Protein AF-A0A4Q6C4C5-F1 (afdb_monomer)

Radius of gyration: 25.01 Å; Cα contacts (8 Å, |Δi|>4): 94; chains: 1; bounding box: 52×40×70 Å

Foldseek 3Di:
DDDPPDDDPVNVVVVVVVVVVVCVVVVVVVVVVVVVVLVVVQCVLCVQLVVLQVVCCVVPVDQDDFCVSSVRDPPDPFAVGWGWDSPPPIDTDGHGPDDD

pLDDT: mean 88.28, std 8.79, range [55.31, 97.81]

Secondary structure (DSSP, 8-state):
-----PPPHHHHHHHHHHHHHHHHHHHHHHHHHHHHHHHHHHHHHHHHHHHHHHHHHHHH------TGGGT--SS-SSEEEEEEE-STT-EEEEEESS--

Solvent-accessible surface area (backbone atoms only — not comparab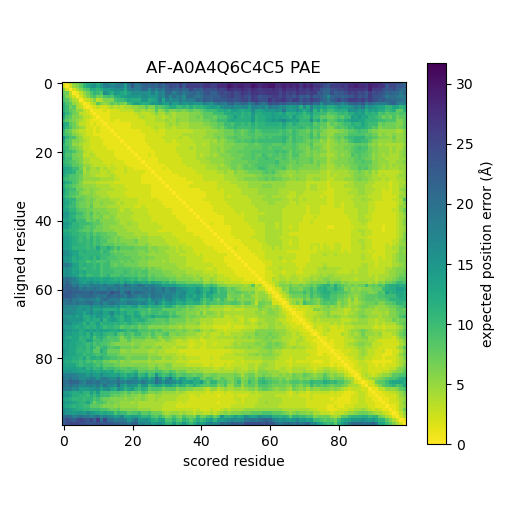le to full-atom values): 5884 Å² total; per-residue (Å²): 134,85,82,80,84,70,86,52,71,65,60,53,53,52,52,52,54,53,51,53,58,51,46,71,58,48,49,60,56,49,48,53,51,50,28,54,50,48,54,54,50,26,49,58,67,50,52,61,32,55,61,41,46,55,51,43,33,73,74,69,71,50,62,77,72,54,55,65,77,35,72,45,69,69,59,46,100,37,18,60,40,59,47,68,44,54,56,100,83,47,48,80,44,61,44,66,56,72,85,108

Sequence (100 aa):
MRRQYGFTLIELMIVVAIIAILAAIALPAYQDYVARSQVTAGLADIAPGKSLFEAKLIAEGVVTFDVDALGLQSPTPRCAQITMDSSATGFIACELQGNP

Nearest PDB structures (foldseek):
  5vxx-assembly1_A  TM=6.005E-01  e=6.515E-03  Neisseria gonorrhoeae
  6xxe-assembly1_A  TM=3.751E-01  e=9.063E-01  Thermus thermophilus HB27

Mean predicted aligned error: 7.11 Å

Structure (mmCIF, N/CA/C/O backbone):
data_AF-A0A4Q6C4C5-F1
#
_entry.id   AF-A0A4Q6C4C5-F1
#
loop_
_atom_site.group_PDB
_atom_site.id
_atom_site.type_symbol
_atom_site.label_atom_id
_atom_site.label_alt_id
_atom_site.label_comp_id
_atom_site.label_asym_id
_atom_site.label_entity_id
_atom_site.label_seq_id
_atom_site.pdbx_PDB_ins_code
_atom_site.Cartn_x
_atom_site.Cartn_y
_atom_site.Cartn_z
_atom_site.occupancy
_atom_site.B_iso_or_equiv
_atom_site.auth_seq_id
_atom_site.auth_comp_id
_atom_site.auth_asym_id
_atom_site.auth_atom_id
_atom_site.pdbx_PDB_model_num
ATOM 1 N N . MET A 1 1 ? -29.446 -29.082 45.163 1.00 55.31 1 MET A N 1
ATOM 2 C CA . MET A 1 1 ? -29.492 -28.271 43.926 1.00 55.31 1 MET A CA 1
ATOM 3 C C . MET A 1 1 ? -28.264 -27.373 43.903 1.00 55.31 1 MET A C 1
ATOM 5 O O . MET A 1 1 ? -28.086 -26.603 44.838 1.00 55.31 1 MET A O 1
ATOM 9 N N . ARG A 1 2 ? -27.372 -27.517 42.916 1.00 60.06 2 ARG A N 1
ATOM 10 C CA . ARG A 1 2 ? -26.235 -26.597 42.739 1.00 60.06 2 ARG A CA 1
ATOM 11 C C . ARG A 1 2 ? -26.784 -25.297 42.146 1.00 60.06 2 ARG A C 1
ATOM 13 O O . ARG A 1 2 ? -27.431 -25.354 41.106 1.00 60.06 2 ARG A O 1
ATOM 20 N N . ARG A 1 3 ? -26.589 -24.156 42.815 1.00 68.44 3 ARG A N 1
ATOM 21 C CA . ARG A 1 3 ? -26.938 -22.843 42.249 1.00 68.44 3 ARG A CA 1
ATOM 22 C C . ARG A 1 3 ? -26.059 -22.617 41.017 1.00 68.44 3 ARG A C 1
ATOM 24 O O . ARG A 1 3 ? -24.839 -22.586 41.144 1.00 68.44 3 ARG A O 1
ATOM 31 N N . GLN A 1 4 ? -26.669 -22.507 39.839 1.00 73.81 4 GLN A N 1
ATOM 32 C CA . GLN A 1 4 ? -25.990 -21.963 38.667 1.00 73.81 4 GLN A CA 1
ATOM 33 C C . GLN A 1 4 ? -25.765 -20.472 38.921 1.00 73.81 4 GLN A C 1
ATOM 35 O O . GLN A 1 4 ? -26.721 -19.706 39.026 1.00 73.81 4 GLN A O 1
ATOM 40 N N . TYR A 1 5 ? -24.503 -20.077 39.063 1.00 72.94 5 TYR A N 1
ATOM 41 C CA . TYR A 1 5 ? -24.100 -18.678 39.023 1.00 72.94 5 TYR A CA 1
ATOM 42 C C . TYR A 1 5 ? -24.090 -18.264 37.549 1.00 72.94 5 TYR A C 1
ATOM 44 O O . TYR A 1 5 ? -23.194 -18.646 36.800 1.00 72.94 5 TYR A O 1
ATOM 52 N N . GLY A 1 6 ? -25.156 -17.597 37.108 1.00 78.50 6 GLY A N 1
ATOM 53 C CA . GLY A 1 6 ? -25.210 -16.981 35.784 1.00 78.50 6 GLY A CA 1
ATOM 54 C C . GLY A 1 6 ? -24.363 -15.709 35.733 1.00 78.50 6 GLY A C 1
ATOM 55 O O . GLY A 1 6 ? -24.124 -15.085 36.766 1.00 78.50 6 GLY A O 1
ATOM 56 N N . PHE A 1 7 ? -23.933 -15.330 34.530 1.00 82.44 7 PHE A N 1
ATOM 57 C CA . PHE A 1 7 ? -23.231 -14.072 34.270 1.00 82.44 7 PHE A CA 1
ATOM 58 C C . PHE A 1 7 ? -24.157 -12.883 34.566 1.00 82.44 7 PHE A C 1
ATOM 60 O O . PHE A 1 7 ? -25.333 -12.903 34.190 1.00 82.44 7 PHE A O 1
ATOM 67 N N . THR A 1 8 ? -23.655 -11.850 35.239 1.00 91.62 8 THR A N 1
ATOM 68 C CA . THR A 1 8 ? -24.447 -10.653 35.546 1.00 91.62 8 THR A CA 1
ATOM 69 C C . THR A 1 8 ? -24.436 -9.672 34.372 1.00 91.62 8 THR A C 1
ATOM 71 O O . THR A 1 8 ? -23.463 -9.564 33.625 1.00 91.62 8 THR A O 1
ATOM 74 N N . LEU A 1 9 ? -25.515 -8.896 34.219 1.00 91.88 9 LEU A N 1
ATOM 75 C CA . LEU A 1 9 ? -25.551 -7.807 33.232 1.00 91.88 9 LEU A CA 1
ATOM 76 C C . LEU A 1 9 ? -24.460 -6.763 33.499 1.00 91.88 9 LEU A C 1
ATOM 78 O O . LEU A 1 9 ? -23.904 -6.206 32.560 1.00 91.88 9 LEU A O 1
ATOM 82 N N . ILE A 1 10 ? -24.124 -6.537 34.771 1.00 93.50 10 ILE A N 1
ATOM 83 C CA . ILE A 1 10 ? -23.082 -5.588 35.169 1.00 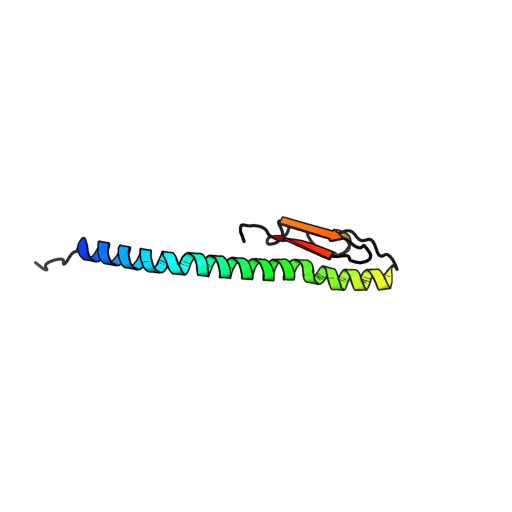93.50 10 ILE A CA 1
ATOM 84 C C . ILE A 1 10 ? -21.709 -6.060 34.680 1.00 93.50 10 ILE A C 1
ATOM 86 O O . ILE A 1 10 ? -20.973 -5.265 34.102 1.00 93.50 10 ILE A O 1
ATOM 90 N N . GLU A 1 11 ? -21.378 -7.345 34.840 1.00 93.25 11 GLU A N 1
ATOM 91 C CA . GLU A 1 11 ? -20.125 -7.903 34.312 1.00 93.25 11 GLU A CA 1
ATOM 92 C C . GLU A 1 11 ? -20.037 -7.729 32.795 1.00 93.25 11 GLU A C 1
ATOM 94 O O . GLU A 1 11 ? -19.005 -7.298 32.283 1.00 93.25 11 GLU A O 1
ATOM 99 N N . LEU A 1 12 ? -21.129 -7.987 32.071 1.00 92.56 12 LEU A N 1
ATOM 100 C CA . LEU A 1 12 ? -21.151 -7.826 30.617 1.00 92.56 12 LEU A CA 1
ATOM 101 C C . LEU A 1 12 ? -20.942 -6.361 30.210 1.00 92.56 12 LEU A C 1
ATOM 103 O O . LEU A 1 12 ? -20.139 -6.078 29.322 1.00 92.56 12 LEU A O 1
ATOM 107 N N . MET A 1 13 ? -21.609 -5.420 30.882 1.00 95.44 13 MET A N 1
ATOM 108 C CA . MET A 1 13 ? -21.466 -3.990 30.588 1.00 95.44 13 MET A CA 1
ATOM 109 C C . MET A 1 13 ? -20.038 -3.486 30.824 1.00 95.44 13 MET A C 1
ATOM 111 O O . MET A 1 13 ? -19.531 -2.707 30.017 1.00 95.44 13 MET A O 1
ATOM 115 N N . ILE A 1 14 ? -19.365 -3.959 31.877 1.00 96.06 14 ILE A N 1
ATOM 116 C CA . ILE A 1 14 ? -17.965 -3.603 32.145 1.00 96.06 14 ILE A CA 1
ATOM 117 C C . ILE A 1 14 ? -17.050 -4.152 31.044 1.00 96.06 14 ILE A C 1
ATOM 119 O O . ILE A 1 14 ? -16.190 -3.427 30.547 1.00 96.06 14 ILE A O 1
ATOM 123 N N . VAL A 1 15 ? -17.255 -5.400 30.609 1.00 96.62 15 VAL A N 1
ATOM 124 C CA . VAL A 1 15 ? -16.459 -6.003 29.527 1.00 96.62 15 VAL A CA 1
ATOM 125 C C . VAL A 1 15 ? -16.608 -5.213 28.224 1.00 96.62 15 VAL A C 1
ATOM 127 O O . VAL A 1 15 ? -15.606 -4.894 27.585 1.00 96.62 15 VAL A O 1
ATOM 130 N N . VAL A 1 16 ? -17.834 -4.833 27.852 1.00 96.75 16 VAL A N 1
ATOM 131 C CA . VAL A 1 16 ? -18.083 -4.027 26.644 1.00 96.75 16 VAL A CA 1
ATOM 132 C C . VAL A 1 16 ? -17.423 -2.651 26.748 1.00 96.75 16 VAL A C 1
ATOM 134 O O . VAL A 1 16 ? -16.813 -2.200 25.779 1.00 96.75 16 VAL A O 1
ATOM 137 N N . ALA A 1 17 ? -17.482 -2.005 27.918 1.00 97.06 17 ALA A N 1
ATOM 138 C CA . ALA A 1 17 ? -16.830 -0.716 28.138 1.00 97.06 17 ALA A CA 1
ATOM 139 C C . ALA A 1 17 ? -15.304 -0.800 27.955 1.00 97.06 17 ALA A C 1
ATOM 141 O O . ALA A 1 17 ? -14.714 0.055 27.297 1.00 97.06 17 ALA A O 1
ATOM 142 N N . ILE A 1 18 ? -14.667 -1.856 28.473 1.00 97.62 18 ILE A N 1
ATOM 143 C CA . ILE A 1 18 ? -13.224 -2.079 28.302 1.00 97.62 18 ILE A CA 1
ATOM 144 C C . ILE A 1 18 ? -12.884 -2.324 26.824 1.00 97.62 18 ILE A C 1
ATOM 146 O O . ILE A 1 18 ? -11.958 -1.702 26.304 1.00 97.62 18 ILE A O 1
ATOM 150 N N . ILE A 1 19 ? -13.645 -3.176 26.124 1.00 97.62 19 ILE A N 1
ATOM 151 C CA . ILE A 1 19 ? -13.430 -3.452 24.692 1.00 97.62 19 ILE A CA 1
ATOM 152 C C . ILE A 1 19 ? -13.569 -2.171 23.862 1.00 97.62 19 ILE A C 1
ATOM 154 O O . ILE A 1 19 ? -12.756 -1.948 22.970 1.00 97.62 19 ILE A O 1
ATOM 158 N N . ALA A 1 20 ? -14.542 -1.307 24.167 1.00 97.81 20 ALA A N 1
ATOM 159 C CA . ALA A 1 20 ? -14.739 -0.049 23.450 1.00 97.81 20 ALA A CA 1
ATOM 160 C C . ALA A 1 20 ? -13.527 0.893 23.574 1.00 97.81 20 ALA A C 1
ATOM 162 O O . ALA A 1 20 ? -13.082 1.455 22.574 1.00 97.81 20 ALA A O 1
ATOM 163 N N . ILE A 1 21 ? -12.953 1.020 24.777 1.00 97.38 21 ILE A N 1
ATOM 164 C CA . ILE A 1 21 ? -11.750 1.836 25.012 1.00 97.38 21 ILE A CA 1
ATOM 165 C C . ILE A 1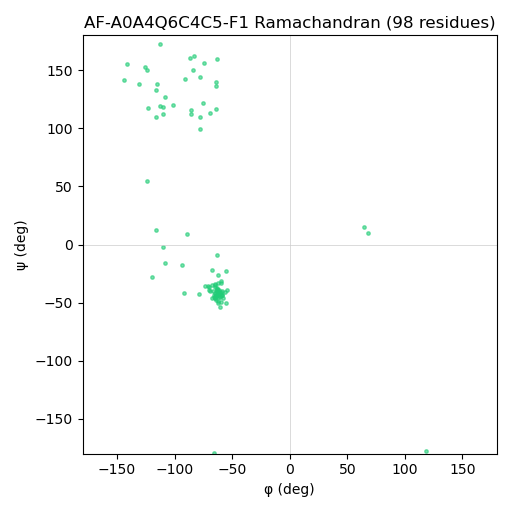 21 ? -10.547 1.251 24.261 1.00 97.38 21 ILE A C 1
ATOM 167 O O . ILE A 1 21 ? -9.825 1.984 23.586 1.00 97.38 21 ILE A O 1
ATOM 171 N N . LEU A 1 22 ? -10.343 -0.069 24.343 1.00 97.62 22 LEU A N 1
ATOM 172 C CA . LEU A 1 22 ? -9.240 -0.734 23.646 1.00 97.62 22 LEU A CA 1
ATOM 173 C C . LEU A 1 22 ? -9.380 -0.617 22.125 1.00 97.62 22 LEU A C 1
ATOM 175 O O . LEU A 1 22 ? -8.401 -0.310 21.452 1.00 97.62 22 LEU A O 1
ATOM 179 N N . ALA A 1 23 ? -10.585 -0.809 21.583 1.00 97.31 23 ALA A N 1
ATOM 180 C CA . ALA A 1 23 ? -10.853 -0.712 20.151 1.00 97.31 23 ALA A CA 1
ATOM 181 C C . ALA A 1 23 ? -10.601 0.702 19.613 1.00 97.31 23 ALA A C 1
ATOM 183 O O . ALA A 1 23 ? -10.020 0.838 18.540 1.00 97.31 23 ALA A O 1
ATOM 184 N N . ALA A 1 24 ? -10.961 1.746 20.369 1.00 96.69 24 ALA A N 1
ATOM 185 C CA . ALA A 1 24 ? -10.72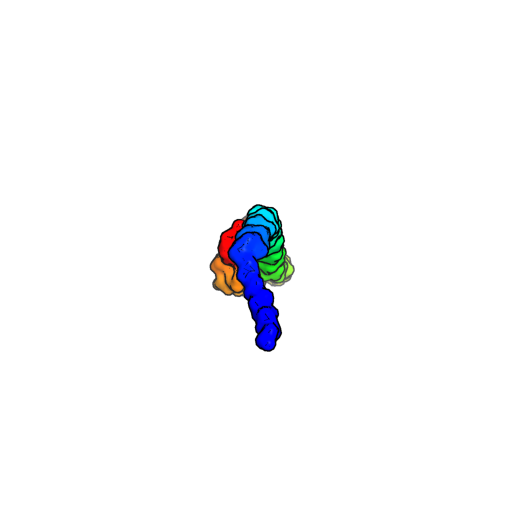3 3.134 19.971 1.00 96.69 24 ALA A CA 1
ATOM 186 C C . ALA A 1 24 ? -9.232 3.454 19.750 1.00 96.69 24 ALA A C 1
ATOM 188 O O . ALA A 1 24 ? -8.905 4.272 18.896 1.00 96.69 24 ALA A O 1
ATOM 189 N N . ILE A 1 25 ? -8.330 2.794 20.486 1.00 96.25 25 ILE A N 1
ATOM 190 C CA . ILE A 1 25 ? -6.873 2.969 20.355 1.00 96.25 25 ILE A CA 1
ATOM 191 C C . ILE A 1 25 ? -6.284 1.963 19.355 1.00 96.25 25 ILE A C 1
ATOM 193 O O . ILE A 1 25 ? -5.423 2.308 18.548 1.00 96.25 25 ILE A O 1
ATOM 197 N N . ALA A 1 26 ? -6.739 0.710 19.395 1.00 96.44 26 ALA A N 1
ATOM 198 C CA . ALA A 1 26 ? -6.172 -0.374 18.602 1.00 96.44 26 ALA A CA 1
ATOM 199 C C . ALA A 1 26 ? -6.544 -0.293 17.116 1.00 96.44 26 ALA A C 1
ATOM 201 O O . ALA A 1 26 ? -5.717 -0.630 16.273 1.00 96.44 26 ALA A O 1
ATOM 202 N N . LEU A 1 27 ? -7.759 0.156 16.779 1.00 94.81 27 LEU A N 1
ATOM 203 C CA . LEU A 1 27 ? -8.208 0.273 15.389 1.00 94.81 27 LEU A CA 1
ATOM 204 C C . LEU A 1 27 ? -7.344 1.226 14.548 1.00 94.81 27 LEU A C 1
ATOM 206 O O . LEU A 1 27 ? -6.849 0.762 13.521 1.00 94.81 27 LEU A O 1
ATOM 210 N N . PRO A 1 28 ? -7.102 2.494 14.942 1.00 94.69 28 PRO A N 1
ATOM 211 C CA . PRO A 1 28 ? -6.256 3.386 14.146 1.00 94.69 28 PRO A CA 1
ATOM 212 C C . PRO A 1 28 ? -4.815 2.867 14.043 1.00 94.69 28 PRO A C 1
ATOM 214 O O . PRO A 1 28 ? -4.241 2.859 12.960 1.00 94.69 28 PRO A O 1
ATOM 217 N N . ALA A 1 29 ? -4.252 2.324 15.129 1.00 95.62 29 ALA A N 1
ATOM 218 C CA . ALA A 1 29 ? -2.907 1.747 15.10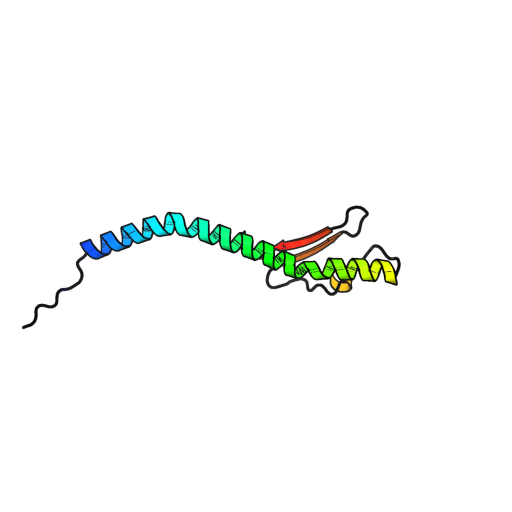3 1.00 95.62 29 ALA A CA 1
ATOM 219 C C . ALA A 1 29 ? -2.798 0.527 14.165 1.00 95.62 29 ALA A C 1
ATOM 221 O O . ALA A 1 29 ? -1.793 0.350 13.475 1.00 95.62 29 ALA A O 1
ATOM 222 N N . TYR A 1 30 ? -3.830 -0.320 14.125 1.00 94.94 30 TYR A N 1
ATOM 223 C CA . TYR A 1 30 ? -3.890 -1.454 13.206 1.00 94.94 30 TYR A CA 1
ATOM 224 C C . TYR A 1 30 ? -4.058 -1.000 11.751 1.00 94.94 30 TYR A C 1
ATOM 226 O O . TYR A 1 30 ? -3.408 -1.559 10.871 1.00 94.94 30 TYR A O 1
ATOM 234 N N . GLN A 1 31 ? -4.875 0.026 11.497 1.00 93.12 31 GLN A N 1
ATOM 235 C CA . GLN A 1 31 ? 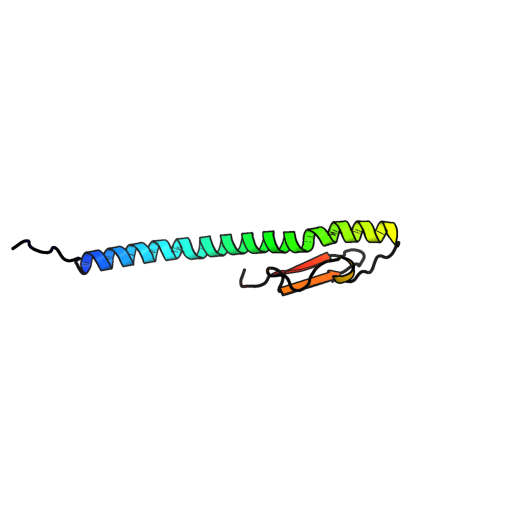-5.019 0.629 10.169 1.00 93.12 31 GLN A CA 1
ATOM 236 C C . GLN A 1 31 ? -3.679 1.172 9.661 1.00 93.12 31 GLN A C 1
ATOM 238 O O . GLN A 1 31 ? -3.250 0.772 8.582 1.00 93.12 31 GLN A O 1
ATOM 243 N N . ASP A 1 32 ? -2.958 1.951 10.474 1.00 93.19 32 ASP A N 1
ATOM 244 C CA . ASP A 1 32 ? -1.622 2.462 10.135 1.00 93.19 32 ASP A CA 1
ATOM 245 C C . ASP A 1 32 ? -0.621 1.331 9.841 1.00 93.19 32 ASP A C 1
ATOM 247 O O . ASP A 1 32 ? 0.207 1.424 8.929 1.00 93.19 32 ASP A O 1
ATOM 251 N N . TYR A 1 33 ? -0.674 0.244 10.618 1.00 93.75 33 TYR A N 1
ATOM 252 C CA . TYR A 1 33 ? 0.173 -0.927 10.395 1.00 93.75 33 TYR A CA 1
ATOM 253 C C . TYR A 1 33 ? -0.134 -1.600 9.051 1.00 93.75 33 TYR A C 1
ATOM 255 O O . TYR A 1 33 ? 0.785 -1.886 8.277 1.00 93.75 33 TYR A O 1
ATOM 263 N N . VAL A 1 34 ? -1.418 -1.823 8.755 1.00 93.19 34 VAL A N 1
ATOM 264 C CA . VAL A 1 34 ? -1.856 -2.401 7.481 1.00 93.19 34 VAL A CA 1
ATOM 265 C C . VAL A 1 34 ? -1.449 -1.488 6.327 1.00 93.19 34 VAL A C 1
ATOM 267 O O . VAL A 1 34 ? -0.855 -1.977 5.372 1.00 93.19 34 VAL A O 1
ATOM 270 N N . ALA A 1 35 ? -1.654 -0.176 6.435 1.00 92.06 35 ALA A N 1
ATOM 271 C CA . ALA A 1 35 ? -1.260 0.804 5.427 1.00 92.06 35 ALA A CA 1
ATOM 272 C C . ALA A 1 35 ? 0.235 0.730 5.086 1.00 92.06 35 ALA A C 1
ATOM 274 O O . ALA A 1 35 ? 0.620 0.579 3.925 1.00 92.06 35 ALA A O 1
ATOM 275 N N . ARG A 1 36 ? 1.103 0.736 6.106 1.00 92.62 36 ARG A N 1
ATOM 276 C CA . ARG A 1 36 ? 2.561 0.588 5.932 1.00 92.62 36 ARG A CA 1
ATOM 277 C C . ARG A 1 36 ? 2.937 -0.746 5.293 1.00 92.62 36 ARG A C 1
ATOM 279 O O . ARG A 1 36 ? 3.846 -0.801 4.459 1.00 92.62 36 ARG A O 1
ATOM 286 N N . SER A 1 37 ? 2.245 -1.819 5.675 1.00 93.44 37 SER A N 1
ATOM 287 C CA . SER A 1 37 ? 2.441 -3.139 5.080 1.00 93.44 37 SER A CA 1
ATOM 288 C C . SER A 1 37 ? 2.045 -3.154 3.602 1.00 93.44 37 SER A C 1
ATOM 290 O O . SER A 1 37 ? 2.798 -3.703 2.800 1.00 93.44 37 SER A O 1
ATOM 292 N N . GLN A 1 38 ? 0.931 -2.516 3.229 1.00 92.38 38 GLN A N 1
ATOM 293 C CA . GLN A 1 38 ? 0.488 -2.411 1.836 1.00 92.38 38 GLN A CA 1
ATOM 294 C C . GLN A 1 38 ? 1.477 -1.609 0.990 1.00 92.38 38 GLN A C 1
ATOM 296 O O . GLN A 1 38 ? 1.845 -2.066 -0.086 1.00 92.38 38 GLN A O 1
ATOM 301 N N . VAL A 1 39 ? 1.981 -0.477 1.495 1.00 93.12 39 VAL A N 1
ATOM 302 C CA . VAL A 1 39 ? 3.010 0.323 0.80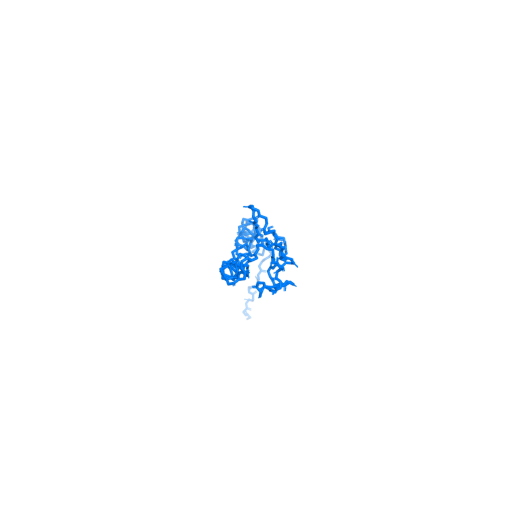4 1.00 93.12 39 VAL A CA 1
ATOM 303 C C . VAL A 1 39 ? 4.265 -0.509 0.543 1.00 93.12 39 VAL A C 1
ATOM 305 O O . VAL A 1 39 ? 4.799 -0.506 -0.563 1.00 93.12 39 VAL A O 1
ATOM 308 N N . THR A 1 40 ? 4.724 -1.256 1.549 1.00 94.44 40 THR A N 1
ATOM 309 C CA . THR A 1 40 ? 5.930 -2.088 1.426 1.00 94.44 40 THR A CA 1
ATOM 310 C C . THR A 1 40 ? 5.720 -3.232 0.432 1.00 94.44 40 THR A C 1
ATOM 312 O O . THR A 1 40 ? 6.611 -3.528 -0.360 1.00 94.44 40 THR A O 1
ATOM 315 N N . ALA A 1 41 ? 4.539 -3.854 0.445 1.00 93.44 41 ALA A N 1
ATOM 316 C CA . ALA A 1 41 ? 4.184 -4.918 -0.487 1.00 93.44 41 ALA A CA 1
ATOM 317 C C . ALA A 1 41 ? 4.043 -4.401 -1.929 1.00 93.44 41 ALA A C 1
ATOM 319 O O . ALA A 1 41 ? 4.620 -4.984 -2.838 1.00 93.44 41 ALA A O 1
ATOM 320 N N . GLY A 1 42 ? 3.356 -3.274 -2.141 1.00 94.06 42 GLY A N 1
ATOM 321 C CA . GLY A 1 42 ? 3.233 -2.656 -3.463 1.00 94.06 42 GLY A CA 1
ATOM 322 C C . GLY A 1 42 ? 4.581 -2.200 -4.027 1.00 94.06 42 GLY A C 1
ATOM 323 O O . GLY A 1 42 ? 4.851 -2.387 -5.209 1.00 94.06 42 GLY A O 1
ATOM 324 N N . LEU A 1 43 ? 5.479 -1.684 -3.178 1.00 94.06 43 LEU A N 1
ATOM 325 C CA . LEU A 1 43 ? 6.853 -1.386 -3.587 1.00 94.06 43 LEU A CA 1
ATOM 326 C C . LEU A 1 43 ? 7.608 -2.654 -4.011 1.00 94.06 43 LEU A C 1
ATOM 328 O O . LEU A 1 43 ? 8.358 -2.618 -4.985 1.00 94.06 43 LEU A O 1
ATOM 332 N N . ALA A 1 44 ? 7.416 -3.767 -3.299 1.00 94.19 44 ALA A N 1
ATOM 333 C CA . ALA A 1 44 ? 8.036 -5.043 -3.646 1.00 94.19 44 ALA A CA 1
ATOM 334 C C . ALA A 1 44 ? 7.538 -5.590 -4.995 1.00 94.19 44 ALA A C 1
ATOM 336 O O . ALA A 1 44 ? 8.339 -6.161 -5.731 1.00 94.19 44 ALA A O 1
ATOM 337 N N . ASP A 1 45 ? 6.270 -5.360 -5.346 1.00 93.00 45 ASP A N 1
ATOM 338 C CA . ASP A 1 45 ? 5.699 -5.770 -6.636 1.00 93.00 45 ASP A CA 1
ATOM 339 C C . ASP A 1 45 ? 6.351 -5.037 -7.823 1.00 93.00 45 ASP A C 1
ATOM 341 O O . ASP A 1 45 ? 6.581 -5.641 -8.870 1.00 93.00 45 ASP A O 1
ATOM 345 N N . ILE A 1 46 ? 6.697 -3.751 -7.668 1.00 93.25 46 ILE A N 1
ATOM 346 C CA . ILE A 1 46 ? 7.308 -2.944 -8.743 1.00 93.25 46 ILE A CA 1
ATOM 347 C C . ILE A 1 46 ? 8.842 -2.923 -8.725 1.00 93.25 46 ILE A C 1
ATOM 349 O O . ILE A 1 46 ? 9.462 -2.575 -9.731 1.00 93.25 46 ILE A O 1
ATOM 353 N N . ALA A 1 47 ? 9.479 -3.298 -7.611 1.00 93.75 47 ALA A N 1
ATOM 354 C CA . ALA A 1 47 ? 10.936 -3.272 -7.456 1.00 93.75 47 ALA A CA 1
ATOM 355 C C . ALA A 1 47 ? 11.715 -4.042 -8.549 1.00 93.75 47 ALA A C 1
ATOM 357 O O . ALA A 1 47 ? 12.739 -3.518 -9.001 1.00 93.75 47 ALA A O 1
ATOM 358 N N . PRO A 1 48 ? 11.261 -5.219 -9.037 1.00 91.62 48 PRO A N 1
ATOM 359 C CA . PRO A 1 48 ? 11.918 -5.922 -10.144 1.00 91.62 48 PRO A CA 1
ATOM 360 C C . PRO A 1 48 ? 11.930 -5.124 -11.453 1.00 91.62 48 PRO A C 1
ATOM 362 O O . PRO A 1 48 ? 12.829 -5.293 -12.274 1.00 91.62 48 PRO A O 1
ATOM 365 N N . GLY A 1 49 ? 10.970 -4.215 -11.644 1.00 90.88 49 GLY A N 1
ATOM 366 C CA . GLY A 1 49 ? 10.899 -3.376 -12.837 1.00 90.88 49 GLY A CA 1
ATOM 367 C C . GLY A 1 49 ? 12.119 -2.474 -12.987 1.00 90.88 49 GLY A C 1
ATOM 368 O O . GLY A 1 49 ? 12.585 -2.260 -14.101 1.00 90.88 49 GLY A O 1
ATOM 369 N N . LYS A 1 50 ? 12.704 -2.009 -11.874 1.00 89.44 50 LYS A N 1
ATOM 370 C CA . LYS A 1 50 ? 13.916 -1.181 -11.903 1.00 89.44 50 LYS A CA 1
ATOM 371 C C . LYS A 1 50 ? 15.107 -1.931 -12.505 1.00 89.44 50 LYS A C 1
ATOM 373 O O . LYS A 1 50 ? 15.774 -1.403 -13.389 1.00 89.44 50 LYS A O 1
ATOM 378 N N . SER A 1 51 ? 15.384 -3.148 -12.035 1.00 90.12 51 SER A N 1
ATOM 379 C CA . SER A 1 51 ? 16.529 -3.923 -12.532 1.00 90.12 51 SER A CA 1
ATOM 380 C C . SER A 1 51 ? 16.338 -4.339 -13.990 1.00 90.12 51 SER A C 1
ATOM 382 O O . SER A 1 51 ? 17.296 -4.343 -14.762 1.00 90.12 51 SER A O 1
ATOM 384 N N . LEU A 1 52 ? 15.101 -4.640 -14.394 1.00 89.19 52 LEU A N 1
ATOM 385 C CA . LEU A 1 52 ? 14.774 -4.965 -15.781 1.00 89.19 52 LEU A CA 1
ATOM 386 C C . LEU A 1 52 ? 14.861 -3.742 -16.698 1.00 89.19 52 LEU A C 1
ATOM 388 O O . LEU A 1 52 ? 15.333 -3.868 -17.826 1.00 89.19 52 LEU A O 1
ATOM 392 N N . PHE A 1 53 ? 14.494 -2.558 -16.207 1.00 88.06 53 PHE A N 1
ATOM 393 C CA . PHE A 1 53 ? 14.677 -1.304 -16.934 1.00 88.06 53 PHE A CA 1
ATOM 394 C C . PHE A 1 53 ? 16.162 -1.032 -17.198 1.00 88.06 53 PHE A C 1
ATOM 396 O O . PHE A 1 53 ? 16.549 -0.781 -18.338 1.00 88.06 53 PHE A O 1
ATOM 403 N N . GLU A 1 54 ? 17.009 -1.158 -16.172 1.00 87.88 54 GLU A N 1
ATOM 404 C CA . GLU A 1 54 ? 18.464 -1.001 -16.306 1.00 87.88 54 GLU A CA 1
ATOM 405 C C . GLU A 1 54 ? 19.053 -2.017 -17.300 1.00 87.88 54 GLU A C 1
ATOM 407 O O . GLU A 1 54 ? 19.849 -1.652 -18.167 1.00 87.88 54 GLU A O 1
ATOM 412 N N . ALA A 1 55 ? 18.623 -3.280 -17.232 1.00 88.69 55 ALA A N 1
ATOM 413 C CA . ALA A 1 55 ? 19.077 -4.320 -18.151 1.00 88.69 55 ALA A CA 1
ATOM 414 C C . ALA A 1 55 ? 18.682 -4.030 -19.610 1.00 88.69 55 ALA A C 1
ATOM 416 O O . ALA A 1 55 ? 19.509 -4.179 -20.513 1.00 88.69 55 ALA A O 1
ATOM 417 N N . LYS A 1 56 ? 17.442 -3.586 -19.852 1.00 86.88 56 LYS A N 1
ATOM 418 C CA . LYS A 1 56 ? 16.957 -3.260 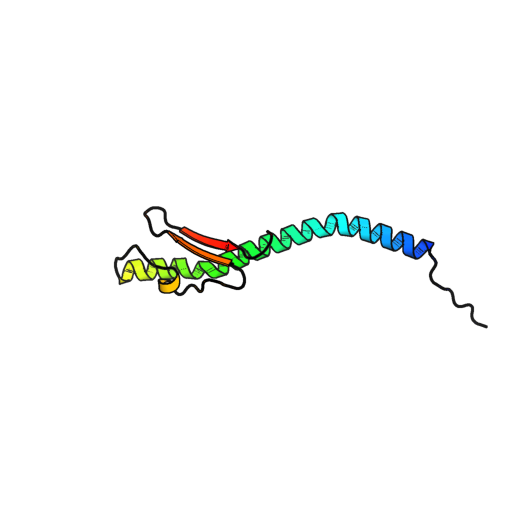-21.201 1.00 86.88 56 LYS A CA 1
ATOM 419 C C . LYS A 1 56 ? 17.601 -2.012 -21.779 1.00 86.88 56 LYS A C 1
ATOM 421 O O . LYS A 1 56 ? 17.923 -1.995 -22.965 1.00 86.88 56 LYS A O 1
ATOM 426 N N . LEU A 1 57 ? 17.860 -1.008 -20.947 1.00 86.19 57 LEU A N 1
ATOM 427 C CA . LEU A 1 57 ? 18.598 0.176 -21.366 1.00 86.19 57 LEU A CA 1
ATOM 428 C C . LEU A 1 57 ? 20.000 -0.193 -21.874 1.00 86.19 57 LEU A C 1
ATOM 430 O O . LEU A 1 57 ? 20.428 0.303 -22.913 1.00 86.19 57 LEU A O 1
ATOM 434 N N . ILE A 1 58 ? 20.698 -1.095 -21.177 1.00 88.69 58 ILE A N 1
ATOM 435 C CA . ILE A 1 58 ? 22.041 -1.549 -21.569 1.00 88.69 58 ILE A CA 1
ATOM 436 C C . ILE A 1 58 ? 22.000 -2.411 -22.840 1.00 88.69 58 ILE A C 1
ATOM 438 O O . ILE A 1 58 ? 22.893 -2.300 -23.678 1.00 88.69 58 ILE A O 1
ATOM 442 N N . ALA A 1 59 ? 20.993 -3.274 -22.987 1.00 89.00 59 ALA A N 1
ATOM 443 C CA . ALA A 1 59 ? 20.913 -4.218 -24.101 1.00 89.00 59 ALA A CA 1
ATOM 444 C C . ALA A 1 59 ? 20.411 -3.588 -25.413 1.00 89.00 59 ALA A C 1
ATOM 446 O O . ALA A 1 59 ? 20.943 -3.890 -26.479 1.00 89.00 59 ALA A O 1
ATOM 447 N N . GLU A 1 60 ? 19.384 -2.738 -25.345 1.00 84.50 60 GLU A N 1
ATOM 448 C CA . GLU A 1 60 ? 18.667 -2.222 -26.520 1.00 84.50 60 GLU A CA 1
ATOM 449 C C . GLU A 1 60 ? 18.970 -0.739 -26.794 1.00 84.50 60 GLU A C 1
ATOM 451 O O . GLU A 1 60 ? 18.691 -0.246 -27.885 1.00 84.50 60 GLU A O 1
ATOM 456 N N . GLY A 1 61 ? 19.543 -0.007 -25.828 1.00 81.06 61 GLY A N 1
ATOM 457 C CA . GLY A 1 61 ? 19.814 1.432 -25.952 1.00 81.06 61 GLY A CA 1
ATOM 458 C C . GLY A 1 61 ? 18.552 2.304 -26.002 1.00 81.06 61 GLY A C 1
ATOM 459 O O . GLY A 1 61 ? 18.631 3.494 -26.305 1.00 81.06 61 GLY A O 1
ATOM 460 N N . VAL A 1 62 ? 17.386 1.719 -25.723 1.00 79.56 62 VAL A N 1
ATOM 461 C CA . VAL A 1 62 ? 16.083 2.389 -25.706 1.00 79.56 62 VAL A CA 1
ATOM 462 C C . VAL A 1 62 ? 15.804 2.908 -24.296 1.00 79.56 62 VAL A C 1
ATOM 464 O O . VAL A 1 62 ? 16.152 2.268 -23.311 1.00 79.56 62 VAL A O 1
ATOM 467 N N . VAL A 1 63 ? 15.182 4.083 -24.191 1.00 75.50 63 VAL A N 1
ATOM 468 C CA . VAL A 1 63 ? 14.801 4.706 -22.908 1.00 75.50 63 VAL A CA 1
ATOM 469 C C . VAL A 1 63 ? 13.293 4.713 -22.679 1.00 75.50 63 VAL A C 1
ATOM 471 O O . VAL A 1 63 ? 12.852 5.174 -21.640 1.00 75.50 63 VAL A O 1
ATOM 474 N N . THR A 1 64 ? 12.496 4.215 -23.626 1.00 76.25 64 THR A N 1
ATOM 475 C CA . THR A 1 64 ? 11.030 4.157 -23.548 1.00 76.25 64 THR A CA 1
ATOM 476 C C . THR A 1 64 ? 10.541 2.724 -23.536 1.00 76.25 64 THR A C 1
ATOM 478 O O . THR A 1 64 ? 10.607 2.045 -24.561 1.00 76.25 64 THR A O 1
ATOM 481 N N . PHE A 1 65 ? 10.031 2.275 -22.391 1.00 76.75 65 PHE A N 1
ATOM 482 C CA . PHE A 1 65 ? 9.466 0.938 -22.242 1.00 76.75 65 PHE A CA 1
ATOM 483 C C . PHE A 1 65 ? 8.051 1.013 -21.690 1.00 76.75 65 PHE A C 1
ATOM 485 O O . PHE A 1 65 ? 7.693 1.954 -20.987 1.00 76.75 65 PHE A O 1
ATOM 492 N N . ASP A 1 66 ? 7.264 0.002 -22.025 1.00 82.50 66 ASP A N 1
ATOM 493 C CA . ASP A 1 66 ? 5.976 -0.228 -21.390 1.00 82.50 66 ASP A CA 1
ATOM 494 C C . ASP A 1 66 ? 6.159 -1.073 -20.119 1.00 82.50 66 ASP A C 1
ATOM 496 O O . ASP A 1 66 ? 7.155 -1.789 -19.966 1.00 82.50 66 ASP A O 1
ATOM 500 N N . VAL A 1 67 ? 5.177 -1.031 -19.225 1.00 83.56 67 VAL A N 1
ATOM 501 C CA . VAL A 1 67 ? 5.132 -1.810 -17.980 1.00 83.56 67 VAL A CA 1
ATOM 502 C C . VAL A 1 67 ? 5.262 -3.310 -18.280 1.00 83.56 67 VAL A C 1
ATOM 504 O O . VAL A 1 67 ? 6.050 -4.008 -17.637 1.00 83.56 67 VAL A O 1
ATOM 507 N N . ASP A 1 68 ? 4.598 -3.778 -19.339 1.00 83.38 68 ASP A N 1
ATOM 508 C CA . ASP A 1 68 ? 4.670 -5.164 -19.814 1.00 83.38 68 ASP A CA 1
ATOM 509 C C . ASP A 1 68 ? 6.068 -5.532 -20.326 1.00 83.38 68 ASP A C 1
ATOM 511 O O . ASP A 1 68 ? 6.554 -6.649 -20.132 1.00 83.38 68 ASP A O 1
ATOM 515 N N . ALA A 1 69 ? 6.762 -4.576 -20.951 1.00 82.44 69 ALA A N 1
ATOM 516 C CA . ALA A 1 69 ? 8.118 -4.791 -21.434 1.00 82.44 69 ALA A CA 1
ATOM 517 C C . ALA A 1 69 ? 9.109 -4.969 -20.273 1.00 82.44 69 ALA A C 1
ATOM 519 O O . ALA A 1 69 ? 10.155 -5.584 -20.476 1.00 82.44 69 ALA A O 1
ATOM 520 N N . LEU A 1 70 ? 8.789 -4.489 -19.071 1.00 86.31 70 LEU A N 1
ATOM 521 C CA . LEU A 1 70 ? 9.562 -4.732 -17.854 1.00 86.31 70 LEU A CA 1
ATOM 522 C C . LEU A 1 70 ? 9.131 -6.000 -17.109 1.00 86.31 70 LEU A C 1
ATOM 524 O O . LEU A 1 70 ? 9.583 -6.222 -15.992 1.00 86.31 70 LEU A O 1
ATOM 528 N N . GLY A 1 71 ? 8.262 -6.831 -17.693 1.00 86.75 71 GLY A N 1
ATOM 529 C CA . GLY A 1 71 ? 7.787 -8.063 -17.061 1.00 86.75 71 GLY A CA 1
ATOM 530 C C . GLY A 1 71 ? 6.964 -7.828 -15.793 1.00 86.75 71 GLY A C 1
ATOM 531 O O . GLY A 1 71 ? 6.752 -8.765 -15.023 1.00 86.75 71 GLY A O 1
ATOM 532 N N . LEU A 1 72 ? 6.513 -6.593 -15.561 1.00 90.12 72 LEU A N 1
ATOM 533 C CA . LEU A 1 72 ? 5.611 -6.272 -14.469 1.00 90.12 72 LEU A CA 1
ATOM 534 C C . LEU A 1 72 ? 4.192 -6.693 -14.853 1.00 90.12 72 LEU A C 1
ATOM 536 O O . LEU A 1 72 ? 3.788 -6.612 -16.008 1.00 90.12 72 LEU A O 1
ATOM 540 N N . GLN A 1 73 ? 3.436 -7.171 -13.872 1.00 88.31 73 GLN A N 1
ATOM 541 C CA . GLN A 1 73 ? 2.033 -7.533 -14.047 1.00 88.31 73 GLN A CA 1
ATOM 542 C C . GLN A 1 73 ? 1.181 -6.399 -13.488 1.00 88.31 73 GLN A C 1
ATOM 544 O O . GLN A 1 73 ? 1.288 -6.088 -12.309 1.00 88.31 73 GLN A O 1
ATOM 549 N N . SER A 1 74 ? 0.339 -5.786 -14.313 1.00 89.56 74 SER A N 1
ATOM 550 C CA . SER A 1 74 ? -0.629 -4.773 -13.885 1.00 89.56 74 SER A CA 1
ATOM 551 C C . SER A 1 74 ? -2.026 -5.240 -14.302 1.00 89.56 74 SER A C 1
ATOM 553 O O . SER A 1 74 ? -2.256 -5.402 -15.501 1.00 89.56 74 SER A O 1
ATOM 555 N N . PRO A 1 75 ? -2.969 -5.495 -13.375 1.00 92.25 75 PRO A N 1
ATOM 556 C CA . PRO A 1 75 ? -2.901 -5.281 -11.923 1.00 92.25 75 PRO A CA 1
ATOM 557 C C . PRO A 1 75 ? -2.203 -6.415 -11.142 1.00 92.25 75 PRO A C 1
ATOM 559 O O . PRO A 1 75 ? -2.129 -7.554 -11.603 1.00 92.25 75 PRO A O 1
ATOM 562 N N . THR A 1 76 ? -1.784 -6.122 -9.905 1.00 90.50 76 THR A N 1
ATOM 563 C CA . THR A 1 76 ? -1.398 -7.124 -8.887 1.00 90.50 76 THR A CA 1
ATOM 564 C C . THR A 1 76 ? -2.396 -7.111 -7.720 1.00 90.50 76 THR A C 1
ATOM 566 O O . THR A 1 76 ? -3.233 -6.215 -7.637 1.00 90.50 76 THR A O 1
ATOM 569 N N . PRO A 1 77 ? -2.315 -8.049 -6.753 1.00 90.88 77 PRO A N 1
ATOM 570 C CA . PRO A 1 77 ? -3.126 -7.981 -5.534 1.00 90.88 77 PRO A CA 1
ATOM 571 C C . PRO A 1 77 ? -2.855 -6.762 -4.631 1.00 90.88 77 PRO A C 1
ATOM 573 O O . PRO A 1 77 ? -3.547 -6.601 -3.625 1.00 90.88 77 PRO A O 1
ATOM 576 N N . ARG A 1 78 ? -1.802 -5.975 -4.903 1.00 92.38 78 ARG A N 1
ATOM 577 C CA . ARG A 1 78 ? -1.395 -4.803 -4.105 1.00 92.38 78 ARG A CA 1
ATOM 578 C C . ARG A 1 78 ? -1.416 -3.512 -4.904 1.00 92.38 78 ARG A C 1
ATOM 580 O O . ARG A 1 78 ? -1.643 -2.463 -4.311 1.00 92.38 78 ARG A O 1
ATOM 587 N N . CYS A 1 79 ? -1.215 -3.587 -6.213 1.00 93.62 79 CYS A N 1
ATOM 588 C CA . CYS A 1 79 ? -1.241 -2.460 -7.128 1.00 93.62 79 CYS A CA 1
ATOM 589 C C . CYS A 1 79 ? -2.478 -2.561 -8.019 1.00 93.62 79 CYS A C 1
ATOM 591 O O . CYS A 1 79 ? -2.567 -3.441 -8.876 1.00 93.62 79 CYS A O 1
ATOM 593 N N . ALA A 1 80 ? -3.415 -1.632 -7.833 1.00 93.19 80 ALA A N 1
ATOM 594 C CA . ALA A 1 80 ? -4.573 -1.476 -8.698 1.00 93.19 80 ALA A CA 1
ATOM 595 C C . ALA A 1 80 ? -4.136 -1.162 -10.130 1.00 93.19 80 ALA A C 1
ATOM 597 O O . ALA A 1 80 ? -4.690 -1.734 -11.063 1.00 93.19 80 ALA A O 1
ATOM 598 N N . GLN A 1 81 ? -3.127 -0.303 -10.293 1.00 92.31 81 GLN A N 1
ATOM 599 C CA . GLN A 1 81 ? -2.472 -0.001 -11.562 1.00 92.31 81 GLN A CA 1
ATOM 600 C C . GLN A 1 81 ? -0.976 0.219 -11.325 1.00 92.31 81 GLN A C 1
ATOM 602 O O . GLN A 1 81 ? -0.576 0.830 -10.333 1.00 92.31 81 GLN A O 1
ATOM 607 N N . ILE A 1 82 ? -0.146 -0.265 -12.245 1.00 93.44 82 ILE A N 1
ATOM 608 C CA . ILE A 1 82 ? 1.266 0.101 -12.336 1.00 93.44 82 ILE A CA 1
ATOM 609 C C . ILE A 1 82 ? 1.432 0.980 -13.570 1.00 93.44 82 ILE A C 1
ATOM 611 O O . ILE A 1 82 ? 1.024 0.597 -14.663 1.00 93.44 82 ILE A O 1
ATOM 615 N N . THR A 1 83 ? 2.033 2.151 -13.389 1.00 90.88 83 THR A N 1
ATOM 616 C CA . THR A 1 83 ? 2.324 3.107 -14.464 1.00 90.88 83 THR A CA 1
ATOM 617 C C . THR A 1 83 ? 3.803 3.431 -14.484 1.00 90.88 83 THR A C 1
ATOM 619 O O . THR A 1 83 ? 4.454 3.441 -13.437 1.00 90.88 83 THR A O 1
ATOM 622 N N . MET A 1 84 ? 4.322 3.74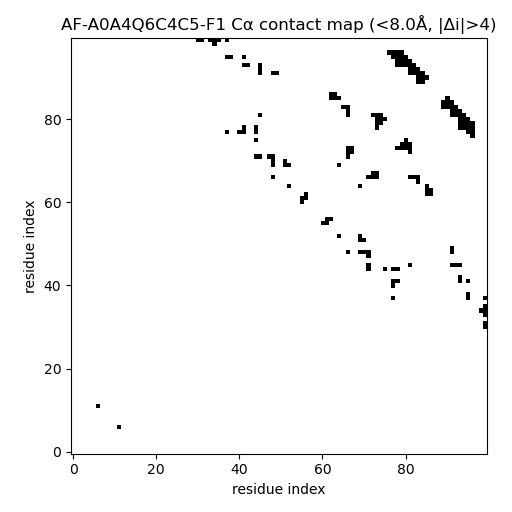3 -15.663 1.00 88.75 84 MET A N 1
ATOM 623 C CA . MET A 1 84 ? 5.722 4.076 -15.843 1.00 88.75 84 MET A CA 1
ATOM 624 C C . MET A 1 84 ? 5.867 5.368 -16.642 1.00 88.75 84 MET A C 1
ATOM 626 O O . MET A 1 84 ? 5.179 5.571 -17.639 1.00 88.75 84 MET A O 1
ATOM 630 N N . ASP A 1 85 ? 6.801 6.208 -16.211 1.00 86.88 85 ASP A N 1
ATOM 631 C CA . ASP A 1 85 ? 7.398 7.260 -17.025 1.00 86.88 85 ASP A CA 1
ATOM 632 C C . ASP A 1 85 ? 8.880 6.937 -17.181 1.00 86.88 85 ASP A C 1
ATOM 634 O O . ASP A 1 85 ? 9.568 6.587 -16.225 1.00 86.88 85 ASP A O 1
ATOM 638 N N . SER A 1 86 ? 9.368 7.030 -18.403 1.00 81.19 86 SER A N 1
ATOM 639 C CA . SER A 1 86 ? 10.718 6.652 -18.794 1.00 81.19 86 SER A CA 1
ATOM 640 C C . SER A 1 86 ? 11.532 7.854 -19.287 1.00 81.19 86 SER A C 1
ATOM 642 O O . SER A 1 86 ? 12.587 7.704 -19.903 1.00 81.19 86 SER A O 1
ATOM 644 N N . SER A 1 87 ? 11.011 9.059 -19.052 1.00 79.88 87 SER A N 1
ATOM 645 C CA . SER A 1 87 ? 11.658 10.331 -19.359 1.00 79.88 87 SER A CA 1
ATOM 646 C C . SER A 1 87 ? 12.926 10.546 -18.513 1.00 79.88 87 SER A C 1
ATOM 648 O O . SER A 1 87 ? 13.292 9.728 -17.670 1.00 79.88 87 SER A O 1
ATOM 650 N N . ALA A 1 88 ? 13.608 11.685 -18.694 1.00 73.25 88 ALA A N 1
ATOM 651 C CA . ALA A 1 88 ? 14.850 12.012 -17.976 1.00 73.25 88 ALA A CA 1
ATOM 652 C C . ALA A 1 88 ? 14.738 11.955 -16.431 1.00 73.25 88 ALA A C 1
ATOM 654 O O . ALA A 1 88 ? 15.742 11.757 -15.751 1.00 73.25 88 ALA A O 1
ATOM 655 N N . THR A 1 89 ? 13.527 12.095 -15.880 1.00 77.00 89 THR A N 1
ATOM 656 C CA . THR A 1 89 ? 13.188 11.869 -14.464 1.00 77.00 89 THR A CA 1
ATOM 657 C C . THR A 1 89 ? 12.065 10.838 -14.344 1.00 77.00 89 THR A C 1
ATOM 659 O O . THR A 1 89 ? 11.004 11.123 -13.791 1.00 77.00 89 THR A O 1
ATOM 662 N N . GLY A 1 90 ? 12.271 9.668 -14.946 1.00 81.38 90 GLY A N 1
ATOM 663 C CA . GLY A 1 90 ? 11.287 8.595 -14.973 1.00 81.38 90 GLY A CA 1
ATOM 664 C C . GLY A 1 90 ? 10.945 8.024 -13.594 1.00 81.38 90 GLY A C 1
ATOM 665 O O . GLY A 1 90 ? 11.710 8.138 -12.633 1.00 81.38 90 GLY A O 1
ATOM 666 N N . PHE A 1 91 ? 9.789 7.377 -13.508 1.00 88.00 91 PHE A N 1
ATOM 667 C CA . PHE A 1 91 ? 9.315 6.674 -12.324 1.00 88.00 91 PHE A CA 1
ATOM 668 C C . PHE A 1 91 ? 8.609 5.377 -12.714 1.00 88.00 91 PHE A C 1
ATOM 670 O O . PHE A 1 91 ? 8.043 5.255 -13.796 1.00 88.00 91 PHE A O 1
ATOM 677 N N . ILE A 1 92 ? 8.590 4.428 -11.783 1.00 90.69 92 ILE A N 1
ATOM 678 C CA . ILE A 1 92 ? 7.639 3.317 -11.784 1.00 90.69 92 ILE A CA 1
ATOM 679 C C . ILE A 1 92 ? 6.744 3.559 -10.575 1.00 90.69 92 ILE A C 1
ATOM 681 O O . ILE A 1 92 ? 7.236 3.653 -9.450 1.00 90.69 92 ILE A O 1
ATOM 685 N N . ALA A 1 93 ? 5.450 3.726 -10.810 1.00 92.06 93 ALA A N 1
ATOM 686 C CA . ALA A 1 93 ? 4.468 4.008 -9.776 1.00 92.06 93 ALA A CA 1
ATOM 687 C C . ALA A 1 93 ? 3.478 2.851 -9.663 1.00 92.06 93 ALA A C 1
ATOM 689 O O . ALA A 1 93 ? 3.019 2.317 -10.668 1.00 92.06 93 ALA A O 1
ATOM 690 N N . CYS A 1 94 ? 3.150 2.498 -8.424 1.00 93.75 94 CYS A N 1
ATOM 691 C CA . CYS A 1 94 ? 2.081 1.577 -8.068 1.00 93.75 94 CYS A CA 1
ATOM 692 C C . CYS A 1 94 ? 0.972 2.387 -7.395 1.00 93.75 94 CYS A C 1
ATOM 694 O O . CYS A 1 94 ? 1.189 2.986 -6.340 1.00 93.75 94 CYS A O 1
ATOM 696 N N . GLU A 1 95 ? -0.212 2.401 -7.994 1.00 93.12 95 GLU A N 1
ATOM 697 C CA . GLU A 1 95 ? -1.425 2.860 -7.330 1.00 93.12 95 GLU A CA 1
ATOM 698 C C . GLU A 1 95 ? -1.908 1.739 -6.408 1.00 93.12 95 GLU A C 1
ATOM 700 O O . GLU A 1 95 ? -2.323 0.680 -6.878 1.00 93.12 95 GLU A O 1
ATOM 705 N N . LEU A 1 96 ? -1.794 1.927 -5.092 1.00 93.25 96 LEU A N 1
ATOM 706 C CA . LEU A 1 96 ? -2.116 0.881 -4.121 1.00 93.25 96 LEU A CA 1
ATOM 707 C C . LEU A 1 96 ? -3.601 0.510 -4.157 1.00 93.25 96 LEU A C 1
ATOM 709 O O . LEU A 1 96 ? -4.480 1.364 -4.228 1.00 93.25 96 LEU A O 1
ATOM 713 N N . GLN A 1 97 ? -3.884 -0.784 -4.043 1.00 88.50 97 GLN A N 1
ATOM 714 C CA . GLN A 1 97 ? -5.239 -1.302 -3.946 1.00 88.50 97 GLN A CA 1
ATOM 715 C C . GLN A 1 97 ? -5.724 -1.277 -2.486 1.00 88.50 97 GLN A C 1
ATOM 717 O O . GLN A 1 97 ? -5.204 -1.997 -1.633 1.00 88.50 97 GLN A O 1
ATOM 722 N N . GLY A 1 98 ? -6.762 -0.483 -2.208 1.00 77.25 98 GLY A N 1
ATOM 723 C CA . GLY A 1 98 ? -7.410 -0.384 -0.893 1.00 77.25 98 GLY A CA 1
ATOM 724 C C . GLY A 1 98 ? -7.334 1.018 -0.283 1.00 77.25 98 GLY A C 1
ATOM 725 O O . GLY A 1 98 ? -6.828 1.944 -0.906 1.00 77.25 98 GLY A O 1
ATOM 726 N N . ASN A 1 99 ? -7.867 1.179 0.932 1.00 64.62 99 ASN A N 1
ATOM 727 C CA . ASN A 1 99 ? -7.728 2.421 1.690 1.00 64.62 99 ASN A CA 1
ATOM 728 C C . ASN A 1 99 ? -6.404 2.370 2.475 1.00 64.62 99 ASN A C 1
ATOM 730 O O . ASN A 1 99 ? -6.298 1.505 3.353 1.00 64.62 99 ASN A O 1
ATOM 734 N N . PRO A 1 100 ? -5.406 3.210 2.148 1.00 58.06 100 PRO A N 1
ATOM 735 C CA . PRO A 1 100 ? -4.238 3.388 3.001 1.00 58.06 100 PRO A CA 1
ATOM 736 C C . PRO A 1 100 ? -4.611 4.053 4.334 1.00 58.06 100 PRO A C 1
ATOM 738 O O . PRO A 1 100 ? -5.771 4.497 4.505 1.00 58.06 100 PRO A O 1
#